Protein 4I1T (pdb70)

Organism: Pichinde mammarenavirus (NCBI:txid3052300)

Nearest PDB structures (foldseek):
  4i1t-assembly1_A-2  TM=1.006E+00  e=3.566E-34  Mammarenavirus caliense
  3jsb-assembly1_A-2  TM=9.513E-01  e=6.947E-19  Lymphocytic choriomeningitis virus (strain Armstrong)
  3jsb-assembly2_B  TM=9.658E-01  e=2.279E-18  Lymphocytic choriomeningitis virus (strain Armstrong)
  5lts-assembly1_A  TM=9.427E-01  e=1.667E-18  Mammarenavirus choriomeningitidis
  5ltn-assembly1_A  TM=9.412E-01  e=8.474E-18  Mammarenavirus choriomeningitidis

Sequence (169 aa):
MEEYVSEFKDMVRKWVPEWEELSEQKNNVLAQVKDRAITIEGLKLLSMLVEVDSCKKHSCRHNTRMTVNAILRELKVTCPTLPDVTPDGYCMVGDVLILLEVFVRTSQEAFEKKYNQDFLKLMQLSSDLKRQNITLVPVIDGRSSYYVEYIPDWVVERLRWLLLKLMDG

Solvent-accessible surface area: 9773 Å² total; per-residue (Å²): 211,64,95,78,14,52,65,4,35,66,21,0,115,138,114,2,31,146,75,152,64,0,40,89,4,6,90,56,0,36,69,47,114,153,78,204,25,1,12,97,25,2,84,93,3,11,44,20,5,4,30,1,2,0,4,99,111,65,90,12,170,39,8,69,174,61,33,0,19,21,0,2,164,112,46,183,28,118,32,85,115,13,71,100,12,71,2,20,0,10,27,60,99,60,88,41,0,36,0,0,9,16,12,28,99,117,64,139,125,43,42,97,132,53,77,69,78,3,72,107,62,0,74,95,0,30,51,49,0,122,144,59,120,12,74,13,60,35,36,21,24,27,35,78,32,64,77,8,138,42,2,61,62,207,18,5,62,90,4,64,112,0,4,105,83,19,107,119,125

Structure (mmCIF, N/CA/C/O backbone):
data_4I1T
#
_entry.id   4I1T
#
_cell.length_a   142.962
_cell.length_b   142.962
_cell.length_c   46.835
_cell.angle_alpha   90.000
_cell.angle_beta   90.000
_cell.angle_gamma   120.000
#
_symmetry.space_group_name_H-M   'P 64 2 2'
#
loop_
_atom_site.group_PDB
_atom_site.id
_atom_site.type_symbol
_atom_site.label_atom_id
_atom_site.label_alt_id
_atom_site.label_comp_id
_atom_site.label_asym_id
_atom_site.label_entity_id
_atom_site.label_seq_id
_atom_site.pdbx_PDB_ins_code
_atom_site.Cartn_x
_atom_site.Cartn_y
_atom_site.Cartn_z
_atom_site.occupancy
_atom_site.B_iso_or_equiv
_atom_site.auth_seq_id
_atom_site.auth_comp_id
_atom_site.auth_asym_id
_atom_site.auth_atom_id
_atom_site.pdbx_PDB_model_num
ATOM 1 N N . MET A 1 22 ? -18.457 44.439 14.738 1.00 103.21 1 MET A N 1
ATOM 2 C CA . MET A 1 22 ? -17.921 43.529 13.724 1.00 111.31 1 MET A CA 1
ATOM 3 C C . MET A 1 22 ? -16.487 43.849 13.296 1.00 117.27 1 MET A C 1
ATOM 4 O O . MET A 1 22 ? -16.214 44.937 12.799 1.00 123.42 1 MET A O 1
ATOM 9 N N . GLU A 1 23 ? -15.586 42.885 13.475 1.00 110.14 2 GLU A N 1
ATOM 10 C CA . GLU A 1 23 ? -14.227 42.966 12.935 1.00 105.58 2 GLU A CA 1
ATOM 11 C C . GLU A 1 23 ? -13.435 44.164 13.450 1.00 106.53 2 GLU A C 1
ATOM 12 O O . GLU A 1 23 ? -12.951 44.979 12.663 1.00 96.94 2 GLU A O 1
ATOM 18 N N . GLU A 1 24 ? -13.279 44.262 14.767 1.00 115.26 3 GLU A N 1
ATOM 19 C CA . GLU A 1 24 ? -12.522 45.380 15.321 1.00 116.51 3 GLU A CA 1
ATOM 20 C C . GLU A 1 24 ? -11.085 45.049 15.640 1.00 115.16 3 GLU A C 1
ATOM 21 O O . GLU A 1 24 ? -10.465 45.648 16.516 1.00 114.72 3 GLU A O 1
ATOM 27 N N . TYR A 1 25 ? -10.583 44.069 14.900 1.00 117.37 4 TYR A N 1
ATOM 28 C CA . TYR A 1 25 ? -9.165 43.865 14.712 1.00 121.35 4 TYR A CA 1
ATOM 29 C C . TYR A 1 25 ? -8.662 45.158 14.078 1.00 116.76 4 TYR A C 1
ATOM 30 O O . TYR A 1 25 ? -7.584 45.661 14.412 1.00 123.21 4 TYR A O 1
ATOM 39 N N . VAL A 1 26 ? -9.482 45.703 13.180 1.00 106.37 5 VAL A N 1
ATOM 40 C CA . VAL A 1 26 ? -9.162 46.919 12.437 1.00 103.28 5 VAL A CA 1
ATOM 41 C C . VAL A 1 26 ? -8.892 48.111 13.351 1.00 99.09 5 VAL A C 1
ATOM 42 O O . VAL A 1 26 ? -7.902 48.825 13.176 1.00 105.20 5 VAL A O 1
ATOM 46 N N . SER A 1 27 ? -9.777 48.332 14.316 1.00 93.57 6 SER A N 1
ATOM 47 C CA . SER A 1 27 ? -9.644 49.476 15.218 1.00 89.51 6 SER A CA 1
ATOM 48 C C . SER A 1 27 ? -8.613 49.263 16.297 1.00 84.61 6 SER A C 1
ATOM 49 O O . SER A 1 27 ? -7.988 50.220 16.758 1.00 80.28 6 SER A O 1
ATOM 52 N N . GLU A 1 28 ? -8.446 48.019 16.724 1.00 85.19 7 GLU A N 1
ATOM 53 C CA . GLU A 1 28 ? -7.434 47.777 17.721 1.00 97.53 7 GLU A CA 1
ATOM 54 C C . GLU A 1 28 ? -6.127 48.052 17.031 1.00 87.33 7 GLU A C 1
ATOM 55 O O . GLU A 1 28 ? -5.224 48.676 17.586 1.00 81.09 7 GLU A O 1
ATOM 61 N N . PHE A 1 29 ? -6.050 47.600 15.790 1.00 81.26 8 PHE A N 1
ATOM 62 C CA . PHE A 1 29 ? -4.872 47.839 14.992 1.00 69.94 8 PHE A CA 1
ATOM 63 C C . PHE A 1 29 ? -4.553 49.339 14.826 1.00 74.03 8 PHE A C 1
ATOM 64 O O . PHE A 1 29 ? -3.440 49.773 15.095 1.00 70.42 8 PHE A O 1
ATOM 72 N N . LYS A 1 30 ? -5.521 50.134 14.384 1.00 73.76 9 LYS A N 1
ATOM 73 C CA . LYS A 1 30 ? -5.318 51.579 14.336 1.00 66.92 9 LYS A CA 1
ATOM 74 C C . LYS A 1 30 ? -4.962 52.109 15.714 1.00 76.84 9 LYS A C 1
ATOM 75 O O . LYS A 1 30 ? -4.215 53.079 15.854 1.00 78.22 9 LYS A O 1
ATOM 81 N N . ASP A 1 31 ? -5.493 51.457 16.739 1.00 83.61 10 ASP A N 1
ATOM 82 C CA . ASP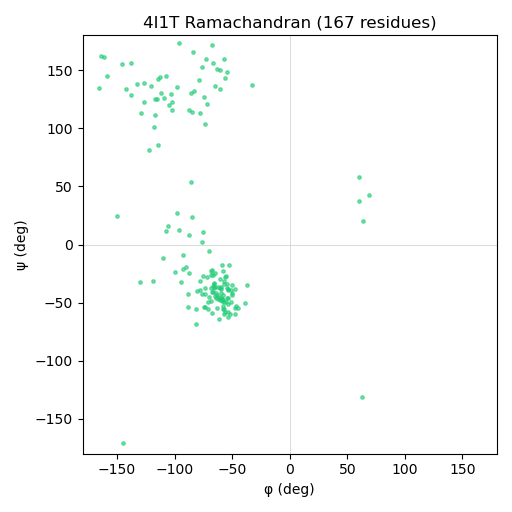 A 1 31 ? -5.237 51.873 18.109 1.00 81.20 10 ASP A CA 1
ATOM 83 C C . ASP A 1 31 ? -3.803 51.598 18.510 1.00 76.17 10 ASP A C 1
ATOM 84 O O . ASP A 1 31 ? -3.155 52.458 19.103 1.00 77.45 10 ASP A O 1
ATOM 89 N N . MET A 1 32 ? -3.315 50.400 18.181 1.00 72.32 11 MET A N 1
ATOM 90 C CA . MET A 1 32 ? -1.928 50.029 18.471 1.00 67.15 11 MET A CA 1
ATOM 91 C C . MET A 1 32 ? -0.965 50.946 17.749 1.00 68.52 11 MET A C 1
ATOM 92 O O . MET A 1 32 ? 0.014 51.402 18.318 1.00 68.04 11 MET A O 1
ATOM 97 N N . VAL A 1 33 ? -1.246 51.195 16.475 1.00 69.22 12 VAL A N 1
ATOM 98 C CA . VAL A 1 33 ? -0.410 52.038 15.642 1.00 67.09 12 VAL A CA 1
ATOM 99 C C . VAL A 1 33 ? -0.245 53.421 16.251 1.00 66.44 12 VAL A C 1
ATOM 100 O O . VAL A 1 33 ? 0.881 53.883 16.465 1.00 58.88 12 VAL A O 1
ATOM 104 N N . ARG A 1 34 ? -1.376 54.071 16.526 1.00 70.00 13 ARG A N 1
ATOM 105 C CA . ARG A 1 34 ? -1.409 55.408 17.125 1.00 72.65 13 ARG A CA 1
ATOM 106 C C . ARG A 1 34 ? -0.575 55.432 18.417 1.00 78.20 13 ARG A C 1
ATOM 107 O O . ARG A 1 34 ? 0.165 56.380 18.684 1.00 80.70 13 ARG A O 1
ATOM 115 N N . LYS A 1 35 ? -0.649 54.354 19.186 1.00 73.11 14 LYS A N 1
ATOM 116 C CA . LYS A 1 35 ? 0.070 54.299 20.449 1.00 72.28 14 LYS A CA 1
ATOM 117 C C . LYS A 1 35 ? 1.567 54.090 20.328 1.00 68.22 14 LYS A C 1
ATOM 118 O O . LYS A 1 35 ? 2.341 54.861 20.874 1.00 82.85 14 LYS A O 1
ATOM 124 N N . TRP A 1 36 ? 1.970 53.048 19.612 1.00 70.09 15 TRP A N 1
ATOM 125 C CA . TRP A 1 36 ? 3.354 52.568 19.638 1.00 74.79 15 TRP A CA 1
ATOM 126 C C . TRP A 1 36 ? 4.315 53.126 18.578 1.00 73.27 15 TRP A C 1
ATOM 127 O O . TRP A 1 36 ? 5.533 53.074 18.755 1.00 78.99 15 TRP A O 1
ATOM 138 N N . VAL A 1 37 ? 3.784 53.647 17.482 1.00 66.76 16 VAL A N 1
ATOM 139 C CA . VAL A 1 37 ? 4.639 54.178 16.435 1.00 61.16 16 VAL A CA 1
ATOM 140 C C . VAL A 1 37 ? 5.002 55.618 16.767 1.00 59.05 16 VAL A C 1
ATOM 141 O O . VAL A 1 37 ? 4.128 56.479 16.793 1.00 63.30 16 VAL A O 1
ATOM 145 N N . PRO A 1 38 ? 6.293 55.880 17.037 1.00 53.91 17 PRO A N 1
ATOM 146 C CA . PRO A 1 38 ? 6.720 57.213 17.465 1.00 49.10 17 PRO A CA 1
ATOM 147 C C . PRO A 1 38 ? 6.357 58.348 16.498 1.00 65.27 17 PRO A C 1
ATOM 148 O O . PRO A 1 38 ? 6.085 58.120 15.307 1.00 70.88 17 PRO A O 1
ATOM 152 N N . GLU A 1 39 ? 6.352 59.566 17.039 1.00 69.08 18 GLU A N 1
ATOM 153 C CA . GLU A 1 39 ? 5.939 60.749 16.310 1.00 76.28 18 GLU A CA 1
ATOM 154 C C . GLU A 1 39 ? 7.121 61.285 15.513 1.00 86.97 18 GLU A C 1
ATOM 155 O O . GLU A 1 39 ? 7.174 62.465 15.166 1.00 87.87 18 GLU A O 1
ATOM 161 N N . TRP A 1 40 ? 8.063 60.390 15.221 1.00 88.19 19 TRP A N 1
ATOM 162 C CA . TRP A 1 40 ? 9.232 60.696 14.406 1.00 74.26 19 TRP A CA 1
ATOM 163 C C . TRP A 1 40 ? 8.822 61.132 13.011 1.00 78.46 19 TRP A C 1
ATOM 164 O O . TRP A 1 40 ? 7.794 60.701 12.491 1.00 79.66 19 TRP A O 1
ATOM 175 N N . GLU A 1 41 ? 9.644 61.987 12.415 1.00 88.49 20 GLU A N 1
ATOM 176 C CA . GLU A 1 41 ? 9.373 62.579 11.107 1.00 96.07 20 GLU A CA 1
ATOM 177 C C . GLU A 1 41 ? 9.455 61.521 10.008 1.00 92.80 20 GLU A C 1
ATOM 178 O O . GLU A 1 41 ? 8.688 61.522 9.035 1.00 87.92 20 GLU A O 1
ATOM 184 N N . GLU A 1 42 ? 10.400 60.611 10.179 1.00 86.74 21 GLU A N 1
ATOM 185 C CA . GLU A 1 42 ? 10.667 59.608 9.171 1.00 89.09 21 GLU A CA 1
ATOM 186 C C . GLU A 1 42 ? 9.454 58.709 9.035 1.00 82.78 21 GLU A C 1
ATOM 187 O O . GLU A 1 42 ? 9.208 58.116 7.976 1.00 94.01 21 GLU A O 1
ATOM 193 N N . LEU A 1 43 ? 8.676 58.644 10.109 1.00 63.32 22 LEU A N 1
ATOM 194 C CA . LEU A 1 43 ? 7.553 57.725 10.171 1.00 49.72 22 LEU A CA 1
ATOM 195 C C . LEU A 1 43 ? 6.207 58.410 10.129 1.00 54.94 22 LEU A C 1
ATOM 196 O O . LEU A 1 43 ? 5.182 57.748 9.982 1.00 53.48 22 LEU A O 1
ATOM 201 N N . SER A 1 44 ? 6.196 59.730 10.273 1.00 65.34 23 SER A N 1
ATOM 202 C CA . SER A 1 44 ? 4.929 60.457 10.343 1.00 70.73 23 SER A CA 1
ATOM 203 C C . SER A 1 44 ? 4.120 60.193 9.094 1.00 71.13 23 SER A C 1
ATOM 204 O O . SER A 1 44 ? 2.917 59.959 9.147 1.00 64.23 23 SER A O 1
ATOM 207 N N . GLU A 1 45 ? 4.802 60.228 7.962 1.00 92.52 24 GLU A N 1
ATOM 208 C CA . GLU A 1 45 ? 4.145 60.074 6.682 1.00 94.07 24 GLU A CA 1
ATOM 209 C C . GLU A 1 45 ? 3.305 58.809 6.628 1.00 89.81 24 GLU A C 1
ATOM 210 O O . GLU A 1 45 ? 2.083 58.856 6.469 1.00 86.94 24 GLU A O 1
ATOM 216 N N . GLN A 1 46 ? 3.982 57.675 6.757 1.00 76.13 25 GLN A N 1
ATOM 217 C CA . GLN A 1 46 ? 3.336 56.382 6.644 1.00 65.49 25 GLN A CA 1
ATOM 218 C C . GLN A 1 46 ? 2.383 56.098 7.795 1.00 61.70 25 GLN A C 1
ATOM 219 O O . GLN A 1 46 ? 1.488 55.278 7.667 1.00 58.52 25 GLN A O 1
ATOM 225 N N . LYS A 1 47 ? 2.591 56.763 8.925 1.00 70.85 26 LYS A N 1
ATOM 226 C CA . LYS A 1 47 ? 1.692 56.627 10.068 1.00 68.03 26 LYS A CA 1
ATOM 227 C C . LYS A 1 47 ? 0.375 57.357 9.796 1.00 69.18 26 LYS A C 1
ATOM 228 O O . LYS A 1 47 ? -0.708 56.850 10.098 1.00 66.15 26 LYS A O 1
ATOM 234 N N . ASN A 1 48 ? 0.469 58.548 9.217 1.00 71.84 27 ASN A N 1
ATOM 235 C CA . ASN A 1 48 ? -0.727 59.270 8.820 1.00 76.83 27 ASN A CA 1
ATOM 236 C C . ASN A 1 48 ? -1.451 58.540 7.696 1.00 71.00 27 ASN A C 1
ATOM 237 O O . ASN A 1 48 ? -2.660 58.660 7.549 1.00 75.09 27 ASN A O 1
ATOM 242 N N . ASN A 1 49 ? -0.716 57.768 6.908 1.00 67.40 28 ASN A N 1
ATOM 243 C CA . ASN A 1 49 ? -1.361 56.938 5.902 1.00 69.12 28 ASN A CA 1
ATOM 244 C C . ASN A 1 49 ? -2.278 55.946 6.561 1.00 71.31 28 ASN A C 1
ATOM 245 O O . ASN A 1 49 ? -3.491 55.985 6.370 1.00 73.59 28 ASN A O 1
ATOM 250 N N . VAL A 1 50 ? -1.680 55.057 7.345 1.00 73.64 29 VAL A N 1
ATOM 251 C CA . VAL A 1 50 ? -2.419 54.037 8.079 1.00 73.59 29 VAL A CA 1
ATOM 252 C C . VAL A 1 50 ? -3.634 54.606 8.819 1.00 74.60 29 VAL A C 1
ATOM 253 O O . VAL A 1 50 ? -4.756 54.139 8.628 1.00 73.76 29 VAL A O 1
ATOM 257 N N . LEU A 1 51 ? -3.412 55.622 9.648 1.00 73.15 30 LEU A N 1
ATOM 258 C CA . LEU A 1 51 ? -4.486 56.157 10.489 1.00 74.74 30 LEU A CA 1
ATOM 259 C C . LEU A 1 51 ? -5.563 56.921 9.722 1.00 72.38 30 LEU A C 1
ATOM 260 O O . LEU A 1 51 ? -6.572 57.321 10.293 1.00 71.36 30 LEU A O 1
ATOM 265 N N . ALA A 1 52 ? -5.345 57.112 8.424 1.00 79.02 31 ALA A N 1
ATOM 266 C CA . ALA A 1 52 ? -6.311 57.799 7.571 1.00 77.19 31 ALA A CA 1
ATOM 267 C C . ALA A 1 52 ? -7.207 56.783 6.893 1.00 69.13 31 ALA A C 1
ATOM 268 O O . ALA A 1 52 ? -8.380 57.038 6.639 1.00 74.53 31 ALA A O 1
ATOM 270 N N . GLN A 1 53 ? -6.642 55.619 6.610 1.00 74.79 32 GLN A N 1
ATOM 271 C CA . GLN A 1 53 ? -7.392 54.556 5.967 1.00 78.98 32 GLN A CA 1
ATOM 272 C C . GLN A 1 53 ? -8.651 54.239 6.749 1.00 80.61 32 GLN A C 1
ATOM 273 O O . GLN A 1 53 ? -8.698 54.376 7.967 1.00 77.29 32 GLN A O 1
ATOM 279 N N . VAL A 1 54 ? -9.681 53.822 6.030 1.00 91.18 33 VAL A N 1
ATOM 280 C CA . VAL A 1 54 ? -10.919 53.421 6.667 1.00 89.70 33 VAL A CA 1
ATOM 281 C C . VAL A 1 54 ? -11.389 52.052 6.166 1.00 83.90 33 VAL A C 1
ATOM 282 O O . VAL A 1 54 ? -11.960 51.268 6.923 1.00 85.63 33 VAL A O 1
ATOM 286 N N . LYS A 1 55 ? -11.106 51.750 4.903 1.00 77.45 34 LYS A N 1
ATOM 287 C CA . LYS A 1 55 ? -11.519 50.469 4.334 1.00 79.36 34 LYS A CA 1
ATOM 288 C C . LYS A 1 55 ? -10.612 49.359 4.825 1.00 74.77 34 LYS A C 1
ATOM 289 O O . LYS A 1 55 ? -9.452 49.589 5.144 1.00 64.71 34 LYS A O 1
ATOM 295 N N . ASP A 1 56 ? -11.152 48.151 4.875 1.00 85.38 35 ASP A N 1
ATOM 296 C CA . ASP A 1 56 ? -10.475 47.033 5.502 1.00 78.80 35 ASP A CA 1
ATOM 297 C C . ASP A 1 56 ? -9.249 46.662 4.700 1.00 80.80 35 ASP A C 1
ATOM 298 O O . ASP A 1 56 ? -8.128 46.704 5.203 1.00 84.29 35 ASP A O 1
ATOM 303 N N . ARG A 1 57 ? -9.473 46.315 3.443 1.00 85.16 36 ARG A N 1
ATOM 304 C CA . ARG A 1 57 ? -8.398 46.049 2.496 1.00 81.27 36 ARG A CA 1
ATOM 305 C C . ARG A 1 57 ? -7.300 47.131 2.525 1.00 64.46 36 ARG A C 1
ATOM 306 O O . ARG A 1 57 ? -6.114 46.825 2.693 1.00 53.45 36 ARG A O 1
ATOM 314 N N . ALA A 1 58 ? -7.710 48.392 2.383 1.00 60.68 37 ALA A N 1
ATOM 315 C CA . ALA A 1 58 ? -6.806 49.548 2.405 1.00 64.44 37 ALA A CA 1
ATOM 316 C C . ALA A 1 58 ? -5.906 49.607 3.641 1.00 75.73 37 ALA A C 1
ATOM 317 O O . ALA A 1 58 ? -4.681 49.643 3.522 1.00 79.80 37 ALA A O 1
ATOM 319 N N . ILE A 1 59 ? -6.529 49.640 4.819 1.00 74.49 38 ILE A N 1
ATOM 320 C CA . ILE A 1 59 ? -5.822 49.655 6.089 1.00 69.72 38 ILE A CA 1
ATOM 321 C C . ILE A 1 59 ? -4.793 48.537 6.159 1.00 73.83 38 ILE A C 1
ATOM 322 O O . ILE A 1 59 ? -3.693 48.733 6.669 1.00 85.40 38 ILE A O 1
ATOM 327 N N . THR A 1 60 ? -5.151 47.367 5.638 1.00 72.56 39 THR A N 1
ATOM 328 C CA . THR A 1 60 ? -4.266 46.198 5.652 1.00 73.10 39 THR A CA 1
ATOM 329 C C . THR A 1 60 ? -3.017 46.397 4.801 1.00 76.64 39 THR A C 1
ATOM 330 O O . THR A 1 60 ? -1.944 45.883 5.128 1.00 68.18 39 THR A O 1
ATOM 334 N N . ILE A 1 61 ? -3.176 47.136 3.704 1.00 80.49 40 ILE A N 1
ATOM 335 C CA . ILE A 1 61 ? -2.079 47.434 2.786 1.00 69.61 40 ILE A CA 1
ATOM 336 C C . ILE A 1 61 ? -1.083 48.407 3.394 1.00 66.73 40 ILE A C 1
ATOM 337 O O . ILE A 1 61 ? 0.106 48.123 3.466 1.00 74.89 40 ILE A O 1
ATOM 342 N N . GLU A 1 62 ? -1.573 49.559 3.824 1.00 61.54 41 GLU A N 1
ATOM 343 C CA . GLU A 1 62 ? -0.741 50.510 4.535 1.00 66.61 41 GLU A CA 1
ATOM 344 C C . GLU A 1 62 ? -0.075 49.832 5.731 1.00 68.69 41 GLU A C 1
ATOM 345 O O . GLU A 1 62 ? 1.060 50.158 6.086 1.00 66.66 41 GLU A O 1
ATOM 351 N N . GLY A 1 63 ? -0.787 48.889 6.349 1.00 63.25 42 GLY A N 1
ATOM 352 C CA . GLY A 1 63 ? -0.262 48.130 7.471 1.00 52.30 42 GLY A CA 1
ATOM 353 C C . GLY A 1 63 ? 1.049 47.431 7.135 1.00 62.83 42 GLY A C 1
ATOM 354 O O . GLY A 1 63 ? 2.035 47.531 7.875 1.00 66.12 42 GLY A O 1
ATOM 355 N N . LEU A 1 64 ? 1.060 46.717 6.012 1.00 57.30 43 LEU A N 1
ATOM 356 C CA . LEU A 1 64 ? 2.256 46.029 5.538 1.00 63.63 43 LEU A CA 1
ATOM 357 C C . LEU A 1 64 ? 3.373 47.005 5.166 1.00 66.62 43 LEU A C 1
ATOM 358 O O . LEU A 1 64 ? 4.545 46.808 5.511 1.00 66.72 43 LEU A O 1
ATOM 363 N N . LYS A 1 65 ? 2.998 48.063 4.463 1.00 59.67 44 LYS A N 1
ATOM 364 C CA . LYS A 1 65 ? 3.934 49.121 4.132 1.00 58.39 44 LYS A CA 1
ATOM 365 C C . LYS A 1 65 ? 4.619 49.658 5.404 1.00 65.61 44 LYS A C 1
ATOM 366 O O . LYS A 1 65 ? 5.819 49.942 5.393 1.00 69.96 44 LYS A O 1
ATOM 372 N N . LEU A 1 66 ? 3.861 49.776 6.499 1.00 66.88 45 LEU A N 1
ATOM 373 C CA . LEU A 1 66 ? 4.392 50.300 7.770 1.00 67.99 45 LEU A CA 1
ATOM 374 C C . LEU A 1 66 ? 5.310 49.312 8.499 1.00 68.66 45 LEU A C 1
ATOM 375 O O . LEU A 1 66 ? 6.446 49.649 8.858 1.00 71.56 45 LEU A O 1
AT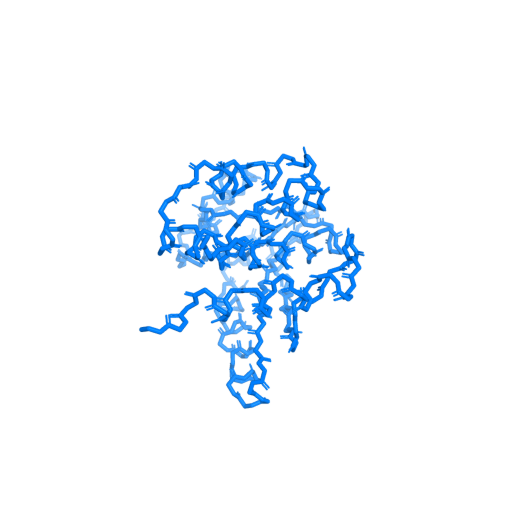OM 380 N N . LEU A 1 67 ? 4.806 48.102 8.728 1.00 52.32 46 LEU A N 1
ATOM 381 C CA . LEU A 1 67 ? 5.623 47.028 9.275 1.00 53.18 46 LEU A CA 1
ATOM 382 C C . LEU A 1 67 ? 7.042 47.045 8.673 1.00 74.02 46 LEU A C 1
ATOM 383 O O . LEU A 1 67 ? 8.037 47.031 9.403 1.00 84.44 46 LEU A O 1
ATOM 388 N N . SER A 1 68 ? 7.120 47.096 7.342 1.00 68.41 47 SER A N 1
ATOM 389 C CA . SER A 1 68 ? 8.379 47.215 6.610 1.00 63.04 47 SER A CA 1
ATOM 390 C C . SER A 1 68 ? 9.143 48.509 6.903 1.00 67.17 47 SER A C 1
ATOM 391 O O . SER A 1 68 ? 10.359 48.493 7.114 1.00 69.93 47 SER A O 1
ATOM 394 N N . MET A 1 69 ? 8.434 49.632 6.880 1.00 66.22 48 MET A N 1
ATOM 395 C CA . MET A 1 69 ? 9.026 50.922 7.207 1.00 63.23 48 MET A CA 1
ATOM 396 C C . MET A 1 69 ? 9.593 50.934 8.618 1.00 64.06 48 MET A C 1
ATOM 397 O O . MET A 1 69 ? 10.676 51.468 8.869 1.00 64.35 48 MET A O 1
ATOM 402 N N . LEU A 1 70 ? 8.860 50.338 9.547 1.00 60.11 49 LEU A N 1
ATOM 403 C CA . LEU A 1 70 ? 9.343 50.287 10.912 1.00 63.20 49 LEU A CA 1
ATOM 404 C C . LEU A 1 70 ? 10.680 49.574 10.974 1.00 66.50 49 LEU A C 1
ATOM 405 O O . LEU A 1 70 ? 11.608 50.056 11.614 1.00 76.31 49 LEU A O 1
ATOM 410 N N . VAL A 1 71 ? 10.785 48.429 10.309 1.00 63.31 50 VAL A N 1
ATOM 411 C CA . VAL A 1 71 ? 12.032 47.676 10.346 1.00 65.08 50 VAL A CA 1
ATOM 412 C C . VAL A 1 71 ? 13.149 48.409 9.598 1.00 59.60 50 VAL A C 1
ATOM 413 O O . VAL A 1 71 ? 14.339 48.242 9.907 1.00 49.56 50 VAL A O 1
ATOM 417 N N . GLU A 1 72 ? 12.765 49.238 8.637 1.00 70.61 51 GLU A N 1
ATOM 418 C CA . GLU A 1 72 ? 13.757 49.966 7.862 1.00 74.72 51 GLU A CA 1
ATOM 419 C C . GLU A 1 72 ? 14.304 51.107 8.679 1.00 66.60 51 GLU A C 1
ATOM 420 O O . GLU A 1 72 ? 15.501 51.364 8.683 1.00 56.56 51 GLU A O 1
ATOM 426 N N . VAL A 1 73 ? 13.410 51.798 9.369 1.00 73.19 52 VAL A N 1
ATOM 427 C CA . VAL A 1 73 ? 13.806 52.933 10.184 1.00 70.90 52 VAL A CA 1
ATOM 428 C C . VAL A 1 73 ? 14.559 52.488 11.431 1.00 67.98 52 VAL A C 1
ATOM 429 O O . VAL A 1 73 ? 15.398 53.217 11.950 1.00 73.77 52 VAL A O 1
ATOM 433 N N . ASP A 1 74 ? 14.268 51.279 11.890 1.00 60.02 53 ASP A N 1
ATOM 434 C CA . ASP A 1 74 ? 15.062 50.643 12.921 1.00 58.22 53 ASP A CA 1
ATOM 435 C C . ASP A 1 74 ? 16.520 50.548 12.469 1.00 58.93 53 ASP A C 1
ATOM 436 O O . ASP A 1 74 ? 17.416 51.100 13.097 1.00 60.45 53 ASP A O 1
ATOM 441 N N . SER A 1 75 ? 16.745 49.854 11.360 1.00 69.27 54 SER A N 1
ATOM 442 C CA . SER A 1 75 ? 18.077 49.695 10.786 1.00 60.27 54 SER A CA 1
ATOM 443 C C . SER A 1 75 ? 18.791 51.030 10.636 1.00 57.57 54 SER A C 1
ATOM 444 O O . SER A 1 75 ? 19.977 51.155 10.924 1.00 57.67 54 SER A O 1
ATOM 447 N N . CYS A 1 76 ? 18.064 52.028 10.161 1.00 58.41 55 CYS A N 1
ATOM 448 C CA . CYS A 1 76 ? 18.658 53.328 9.915 1.00 59.25 55 CYS A CA 1
ATOM 449 C C . CYS A 1 76 ? 19.257 53.847 11.201 1.00 56.31 55 CYS A C 1
ATOM 450 O O . CYS A 1 76 ? 20.438 54.147 11.261 1.00 56.49 55 CYS A O 1
ATOM 453 N N . LYS A 1 77 ? 18.433 53.920 12.237 1.00 57.45 56 LYS A N 1
ATOM 454 C CA . LYS A 1 77 ? 18.876 54.333 13.562 1.00 49.74 56 LYS A CA 1
ATOM 455 C C . LYS A 1 77 ? 20.075 53.519 14.065 1.00 53.63 56 LYS A C 1
ATOM 456 O O . LYS A 1 77 ? 21.085 54.084 14.487 1.00 54.83 56 LYS A O 1
ATOM 462 N N . LYS A 1 78 ? 19.958 52.196 14.019 1.00 45.67 57 LYS A N 1
ATOM 463 C CA . LYS A 1 78 ? 21.033 51.317 14.463 1.00 44.66 57 LYS A CA 1
ATOM 464 C C . LYS A 1 78 ? 22.345 51.618 13.777 1.00 53.16 57 LYS A C 1
ATOM 465 O O . LYS A 1 78 ? 23.427 51.544 14.378 1.00 58.79 57 LYS A O 1
ATOM 471 N N . HIS A 1 79 ? 22.251 51.961 12.501 1.00 66.32 58 HIS A N 1
ATOM 472 C CA . HIS A 1 79 ? 23.445 52.211 11.715 1.00 61.13 58 HIS A CA 1
ATOM 473 C C . HIS A 1 79 ? 23.595 53.684 11.438 1.00 50.47 58 HIS A C 1
ATOM 474 O O . HIS A 1 79 ? 24.402 54.085 10.636 1.00 52.59 58 HIS A O 1
ATOM 481 N N . SER A 1 80 ? 22.810 54.495 12.114 1.00 60.62 59 SER A N 1
ATOM 482 C CA . SER A 1 80 ? 23.052 55.918 12.093 1.00 65.44 59 SER A CA 1
ATOM 483 C C . SER A 1 80 ? 22.959 56.439 10.670 1.00 56.14 59 SER A C 1
ATOM 484 O O . SER A 1 80 ? 23.700 57.338 10.286 1.00 52.28 59 SER A O 1
ATOM 487 N N . CYS A 1 81 ? 22.019 55.876 9.909 1.00 57.99 60 CYS A N 1
ATOM 488 C CA . CYS A 1 81 ? 21.811 56.221 8.499 1.00 54.99 60 CYS A CA 1
ATOM 489 C C . CYS A 1 81 ? 20.552 57.032 8.302 1.00 57.18 60 CYS A C 1
ATOM 490 O O . CYS A 1 81 ? 19.563 56.798 8.990 1.00 54.23 60 CYS A O 1
ATOM 493 N N . ARG A 1 82 ? 20.589 57.971 7.353 1.00 58.09 61 ARG A N 1
ATOM 494 C CA . ARG A 1 82 ? 19.376 58.649 6.891 1.00 61.35 61 ARG A CA 1
ATOM 495 C C . ARG A 1 82 ? 18.451 57.656 6.210 1.00 58.55 61 ARG A C 1
ATOM 496 O O . ARG A 1 82 ? 18.895 56.822 5.427 1.00 64.08 61 ARG A O 1
ATOM 504 N N . HIS A 1 83 ? 17.165 57.743 6.508 1.00 47.80 62 HIS A N 1
ATOM 505 C CA . HIS A 1 83 ? 16.202 56.905 5.832 1.00 57.63 62 HIS A CA 1
ATOM 506 C C . HIS A 1 83 ? 15.875 57.438 4.434 1.00 69.12 62 HIS A C 1
ATOM 507 O O . HIS A 1 83 ? 15.788 58.649 4.198 1.00 71.21 62 HIS A O 1
ATOM 514 N N . ASN A 1 84 ? 15.708 56.508 3.506 1.00 65.79 63 ASN A N 1
ATOM 515 C CA . ASN A 1 84 ? 15.358 56.835 2.140 1.00 62.00 63 ASN A CA 1
ATOM 516 C C . ASN A 1 84 ? 14.045 56.166 1.761 1.00 65.06 63 ASN A C 1
ATOM 517 O O . ASN A 1 84 ? 13.817 55.004 2.070 1.00 70.11 63 ASN A O 1
ATOM 522 N N . THR A 1 85 ? 13.172 56.897 1.091 1.00 66.92 64 THR A N 1
ATOM 523 C CA . THR A 1 85 ? 11.898 56.324 0.709 1.00 73.66 64 THR A CA 1
ATOM 524 C C . THR A 1 85 ? 11.712 56.287 -0.801 1.00 77.19 64 THR A C 1
ATOM 525 O O . THR A 1 85 ? 11.057 55.397 -1.336 1.00 81.40 64 THR A O 1
ATOM 529 N N . ARG A 1 86 ? 12.290 57.257 -1.492 1.00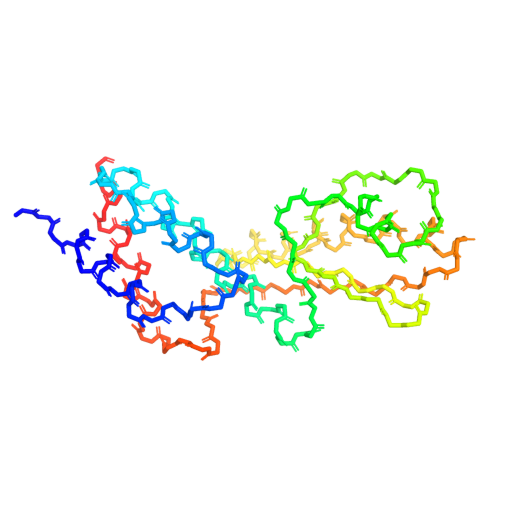 75.38 65 ARG A N 1
ATOM 530 C CA . ARG A 1 86 ? 11.982 57.407 -2.900 1.00 72.75 65 ARG A CA 1
ATOM 531 C C . ARG A 1 86 ? 13.113 57.974 -3.726 1.00 79.23 65 ARG A C 1
ATOM 532 O O . ARG A 1 86 ? 12.873 58.555 -4.774 1.00 88.42 65 ARG A O 1
ATOM 540 N N . MET A 1 87 ? 14.347 57.803 -3.271 1.00 76.47 66 MET A N 1
ATOM 541 C CA . MET A 1 87 ? 15.478 58.304 -4.037 1.00 71.43 66 MET A CA 1
ATOM 542 C C . MET A 1 87 ? 16.364 57.209 -4.600 1.00 70.81 66 MET A C 1
ATOM 543 O O . MET A 1 87 ? 16.553 56.156 -3.998 1.00 64.80 66 MET A O 1
ATOM 548 N N . THR A 1 88 ? 16.878 57.466 -5.792 1.00 80.07 67 THR A N 1
ATOM 549 C CA . THR A 1 88 ? 17.886 56.618 -6.387 1.00 70.15 67 THR A CA 1
ATOM 550 C C . THR A 1 88 ? 19.193 57.095 -5.815 1.00 70.08 67 THR A C 1
ATOM 551 O O . THR A 1 88 ? 19.267 58.172 -5.227 1.00 76.76 67 THR A O 1
ATOM 555 N N . VAL A 1 89 ? 20.229 56.295 -5.985 1.00 64.33 68 VAL A N 1
ATOM 556 C CA . VAL A 1 89 ? 21.540 56.683 -5.513 1.00 60.42 68 VAL A CA 1
ATOM 557 C C . VAL A 1 89 ? 22.027 57.947 -6.228 1.00 63.02 68 VAL A C 1
ATOM 558 O O . VAL A 1 89 ? 22.690 58.797 -5.633 1.00 63.33 68 VAL A O 1
ATOM 562 N N . ASN A 1 90 ? 21.696 58.059 -7.510 1.00 57.00 69 ASN A N 1
ATOM 563 C CA . ASN A 1 90 ? 22.041 59.233 -8.282 1.00 53.76 69 ASN A CA 1
ATOM 564 C C . ASN A 1 90 ? 21.428 60.466 -7.694 1.00 60.73 69 ASN A C 1
ATOM 565 O O . ASN A 1 90 ? 22.093 61.486 -7.573 1.00 66.05 69 ASN A O 1
ATOM 570 N N . ALA A 1 91 ? 20.146 60.360 -7.346 1.00 59.60 70 ALA A N 1
ATOM 571 C CA . ALA A 1 91 ? 19.404 61.452 -6.724 1.00 62.24 70 ALA A CA 1
ATOM 572 C C . ALA A 1 91 ? 20.012 61.775 -5.377 1.00 75.06 70 ALA A C 1
ATOM 573 O O . ALA A 1 91 ? 20.199 62.939 -5.037 1.00 82.81 70 ALA A O 1
ATOM 575 N N . ILE A 1 92 ? 20.332 60.727 -4.622 1.00 72.72 71 ILE A N 1
ATOM 576 C CA . ILE A 1 92 ? 20.951 60.880 -3.317 1.00 67.45 71 ILE A CA 1
ATOM 577 C C . ILE A 1 92 ? 22.260 61.662 -3.402 1.00 62.29 71 ILE A C 1
ATOM 578 O O . ILE A 1 92 ? 22.472 62.603 -2.624 1.00 55.44 71 ILE A O 1
ATOM 583 N N . LEU A 1 93 ? 23.139 61.268 -4.329 1.00 56.75 72 LEU A N 1
ATOM 584 C CA . LEU A 1 93 ? 24.457 61.895 -4.438 1.00 39.09 72 LEU A CA 1
ATOM 585 C C . LEU A 1 93 ? 24.396 63.338 -4.896 1.00 56.85 72 LEU A C 1
ATOM 586 O O . LEU A 1 93 ? 25.338 64.089 -4.684 1.00 59.18 72 LEU A O 1
ATOM 591 N N . ARG A 1 94 ? 23.308 63.715 -5.557 1.00 44.85 73 ARG A N 1
ATOM 592 C CA . ARG A 1 94 ? 23.121 65.094 -5.969 1.00 56.82 73 ARG A CA 1
ATOM 593 C C . ARG A 1 94 ? 22.784 65.868 -4.712 1.00 64.94 73 ARG A C 1
ATOM 594 O O . ARG A 1 94 ? 23.209 67.009 -4.535 1.00 70.95 73 ARG A O 1
ATOM 602 N N . GLU A 1 95 ? 22.016 65.223 -3.840 1.00 65.81 74 GLU A N 1
ATOM 603 C CA . GLU A 1 95 ? 21.718 65.759 -2.528 1.00 74.17 74 GLU A CA 1
ATOM 604 C C . GLU A 1 95 ? 23.021 65.991 -1.790 1.00 77.92 74 GLU A C 1
ATOM 605 O O . GLU A 1 95 ? 23.237 67.063 -1.232 1.00 85.73 74 GLU A O 1
ATOM 611 N N . LEU A 1 96 ? 23.891 64.984 -1.817 1.00 70.88 75 LEU A N 1
ATOM 612 C CA . LEU A 1 96 ? 25.158 65.006 -1.089 1.00 64.25 75 LEU A CA 1
ATOM 613 C C . LEU A 1 96 ? 26.222 65.884 -1.745 1.00 69.82 75 LEU A C 1
ATOM 614 O O . LEU A 1 96 ? 27.372 65.924 -1.283 1.00 70.52 75 LEU A O 1
ATOM 619 N N . LYS A 1 97 ? 25.857 66.545 -2.842 1.00 73.89 76 LYS A N 1
ATOM 620 C CA . LYS A 1 97 ? 26.797 67.373 -3.602 1.00 65.09 76 LYS A CA 1
ATOM 621 C C . LYS A 1 97 ? 27.960 66.572 -4.223 1.00 56.98 76 LYS A C 1
ATOM 622 O O . LYS A 1 97 ? 29.016 67.134 -4.564 1.00 62.34 76 LYS A O 1
ATOM 628 N N . VAL A 1 98 ? 27.753 65.262 -4.369 1.00 43.90 77 VAL A N 1
ATOM 629 C CA . VAL A 1 98 ? 28.759 64.371 -4.971 1.00 53.85 77 VAL A CA 1
ATOM 630 C C . VAL A 1 98 ? 28.690 64.401 -6.508 1.00 75.07 77 VAL A C 1
ATOM 631 O O . VAL A 1 98 ? 27.617 64.280 -7.098 1.00 89.24 77 VAL A O 1
ATOM 635 N N . THR A 1 99 ? 29.828 64.558 -7.166 1.00 71.81 78 THR A N 1
ATOM 636 C CA . THR A 1 99 ? 29.844 64.472 -8.608 1.00 74.22 78 THR A CA 1
ATOM 637 C C . THR A 1 99 ? 29.991 63.006 -8.964 1.00 67.56 78 THR A C 1
ATOM 638 O O . THR A 1 99 ? 30.845 62.319 -8.428 1.00 65.67 78 THR A O 1
ATOM 642 N N . CYS A 1 100 ? 29.133 62.520 -9.849 1.00 69.60 79 CYS A N 1
ATOM 643 C CA . CYS A 1 100 ? 29.218 61.143 -10.306 1.00 62.91 79 CYS A CA 1
ATOM 644 C C . CYS A 1 100 ? 28.500 60.973 -11.640 1.00 69.63 79 CYS A C 1
ATOM 645 O O . CYS A 1 100 ? 27.505 61.649 -11.916 1.00 78.72 79 CYS A O 1
ATOM 648 N N . PRO A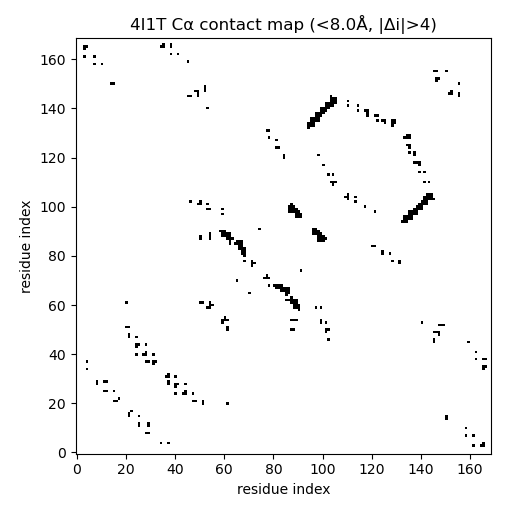 1 101 ? 29.037 60.099 -12.497 1.00 63.80 80 PRO A N 1
ATOM 649 C CA . PRO A 1 101 ? 28.310 59.723 -13.708 1.00 69.31 80 PRO A CA 1
ATOM 650 C C . PRO A 1 101 ? 27.073 58.929 -13.325 1.00 68.54 80 PRO A C 1
ATOM 651 O O . PRO A 1 101 ? 26.910 58.563 -12.174 1.00 67.19 80 PRO A O 1
ATOM 655 N N . THR A 1 102 ? 26.212 58.655 -14.289 1.00 66.74 81 THR A N 1
ATOM 656 C CA . THR A 1 102 ? 24.998 57.942 -13.988 1.00 59.34 81 THR A CA 1
ATOM 657 C C . THR A 1 102 ? 25.204 56.470 -13.678 1.00 66.22 81 THR A C 1
ATOM 661 N N . LEU A 1 103 ? 24.782 56.126 -12.466 1.00 74.87 82 LEU A N 1
ATOM 662 C CA . LEU A 1 103 ? 24.747 54.753 -12.017 1.00 46.88 82 LEU A CA 1
ATOM 663 C C . LEU A 1 103 ? 23.354 54.182 -12.208 1.00 53.97 82 LEU A C 1
ATOM 664 O O . LEU A 1 103 ? 22.423 54.904 -12.567 1.00 54.61 82 LEU A O 1
ATOM 669 N N . PRO A 1 104 ? 23.202 52.871 -11.965 1.00 55.36 83 PRO A N 1
ATOM 670 C CA . PRO A 1 104 ? 21.867 52.265 -12.033 1.00 56.32 83 PRO A CA 1
ATOM 671 C C . PRO A 1 104 ? 20.994 52.809 -10.916 1.00 66.89 83 PRO A C 1
ATOM 672 O O . PRO A 1 104 ? 21.495 53.266 -9.886 1.00 69.37 83 PRO A O 1
ATOM 676 N N . ASP A 1 105 ? 19.688 52.756 -11.104 1.00 70.10 84 ASP A N 1
ATOM 677 C CA . ASP A 1 105 ? 18.805 53.428 -10.182 1.00 61.76 84 ASP A CA 1
ATOM 678 C C . ASP A 1 105 ? 18.465 52.553 -8.970 1.00 76.04 84 ASP A C 1
ATOM 679 O O . ASP A 1 105 ? 17.292 52.339 -8.653 1.00 91.83 84 ASP A O 1
ATOM 684 N N . VAL A 1 106 ? 19.502 52.051 -8.293 1.00 69.34 85 VAL A N 1
ATOM 685 C CA . VAL A 1 106 ? 19.331 51.356 -7.013 1.00 64.17 85 VAL A CA 1
ATOM 686 C C . VAL A 1 106 ? 18.608 52.283 -6.051 1.00 68.80 85 VAL A C 1
ATOM 687 O O . VAL A 1 106 ? 18.822 53.503 -6.075 1.00 55.74 85 VAL A O 1
ATOM 691 N N . THR A 1 107 ? 17.737 51.686 -5.234 1.00 79.98 86 THR A N 1
ATOM 692 C CA . THR A 1 107 ? 16.871 52.399 -4.298 1.00 72.62 86 THR A CA 1
ATOM 693 C C . THR A 1 107 ? 17.134 51.889 -2.896 1.00 74.16 86 THR A C 1
ATOM 694 O O . THR A 1 107 ? 16.394 51.040 -2.380 1.00 80.46 86 THR A O 1
ATOM 698 N N . PRO A 1 108 ? 18.196 52.408 -2.270 1.00 70.12 87 PRO A N 1
ATOM 699 C CA . PRO A 1 108 ? 18.642 51.909 -0.968 1.00 62.69 87 PRO A CA 1
ATOM 700 C C . PRO A 1 108 ? 17.677 52.341 0.132 1.00 55.51 87 PRO A C 1
ATOM 701 O O . PRO A 1 108 ? 16.906 53.292 -0.042 1.00 50.33 87 PRO A O 1
ATOM 705 N N . ASP A 1 109 ? 17.719 51.626 1.249 1.00 55.55 88 ASP A N 1
ATOM 706 C CA . ASP A 1 109 ? 16.772 51.843 2.326 1.00 62.19 88 ASP A CA 1
ATOM 707 C C . ASP A 1 109 ? 17.253 52.936 3.286 1.00 61.17 88 ASP A C 1
ATOM 708 O O . ASP A 1 109 ? 16.461 53.576 3.973 1.00 64.24 88 ASP A O 1
ATOM 713 N N . GLY A 1 110 ? 18.560 53.147 3.320 1.00 59.06 89 GLY A N 1
ATOM 714 C CA . GLY A 1 110 ? 19.147 54.167 4.164 1.00 55.63 89 GLY A CA 1
ATOM 715 C C . GLY A 1 110 ? 20.558 54.419 3.686 1.00 53.00 89 GLY A C 1
ATOM 716 O O . GLY A 1 110 ? 21.124 53.603 2.968 1.00 41.74 89 GLY A O 1
ATOM 717 N N . TYR A 1 111 ? 21.133 55.544 4.083 1.00 60.14 90 TYR A N 1
ATOM 718 C CA . TYR A 1 111 ? 22.448 55.914 3.587 1.00 57.32 90 TYR A CA 1
ATOM 719 C C . TYR A 1 111 ? 23.077 56.951 4.490 1.00 50.74 90 TYR A C 1
ATOM 720 O O . TYR A 1 111 ? 22.387 57.609 5.259 1.00 51.57 90 TYR A O 1
ATOM 729 N N . CYS A 1 112 ? 24.392 57.095 4.380 1.00 47.89 91 CYS A N 1
ATOM 730 C CA . CYS A 1 112 ? 25.130 58.026 5.217 1.00 45.30 91 CYS A CA 1
ATOM 731 C C . CYS A 1 112 ? 26.502 58.236 4.638 1.00 44.93 91 CYS A C 1
ATOM 732 O O . CYS A 1 112 ? 27.180 57.294 4.261 1.00 45.76 91 CYS A O 1
ATOM 735 N N . MET A 1 113 ? 26.914 59.487 4.582 1.00 45.36 92 MET A N 1
ATOM 736 C CA . MET A 1 113 ? 28.171 59.830 3.956 1.00 45.80 92 MET A CA 1
ATOM 737 C C . MET A 1 113 ? 29.090 60.436 4.988 1.00 53.60 92 MET A C 1
ATOM 738 O O . MET A 1 113 ? 28.831 61.530 5.499 1.00 55.84 92 MET A O 1
ATOM 743 N N . VAL A 1 114 ? 30.150 59.696 5.309 1.00 59.26 93 VAL A N 1
ATOM 744 C CA . VAL A 1 114 ? 31.134 60.113 6.309 1.00 62.85 93 VAL A CA 1
ATOM 745 C C . VAL A 1 114 ? 32.489 60.257 5.632 1.00 59.15 93 VAL A C 1
ATOM 746 O O . VAL A 1 114 ? 33.181 59.267 5.395 1.00 54.26 93 VAL A O 1
ATOM 750 N N . GLY A 1 115 ? 32.866 61.496 5.342 1.00 58.44 94 GLY A N 1
ATOM 751 C CA . GLY A 1 115 ? 34.039 61.748 4.538 1.00 66.16 94 GLY A CA 1
ATOM 752 C C . GLY A 1 115 ? 33.807 61.150 3.162 1.00 68.51 94 GLY A C 1
ATOM 753 O O . GLY A 1 115 ? 32.758 61.361 2.555 1.00 68.53 94 GLY A O 1
ATOM 754 N N . ASP A 1 116 ? 34.780 60.386 2.681 1.00 62.68 95 ASP A N 1
ATOM 755 C CA . ASP A 1 116 ? 34.704 59.779 1.364 1.00 66.30 95 ASP A CA 1
ATOM 756 C C . ASP A 1 116 ? 34.003 58.433 1.394 1.00 61.68 95 ASP A C 1
ATOM 75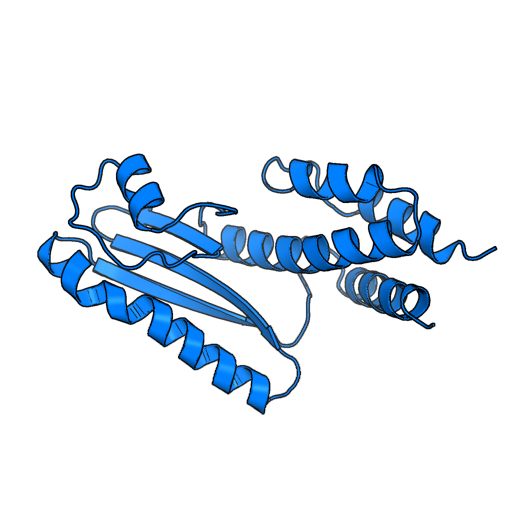7 O O . ASP A 1 116 ? 33.979 57.717 0.392 1.00 56.17 95 ASP A O 1
ATOM 762 N N . VAL A 1 117 ? 33.433 58.091 2.543 1.00 53.25 96 VAL A N 1
ATOM 763 C CA . VAL A 1 117 ? 32.772 56.799 2.698 1.00 52.11 96 VAL A CA 1
ATOM 764 C C . VAL A 1 117 ? 31.249 56.895 2.618 1.00 45.38 96 VAL A C 1
ATOM 765 O O . VAL A 1 117 ? 30.607 57.615 3.365 1.00 56.74 96 VAL A O 1
ATOM 769 N N . LEU A 1 118 ? 30.684 56.147 1.688 1.00 50.31 97 LEU A N 1
ATOM 770 C CA . LEU A 1 118 ? 29.250 56.081 1.569 1.00 56.78 97 LEU A CA 1
ATOM 771 C C . LEU A 1 118 ? 28.746 54.733 2.015 1.00 58.29 97 LEU A C 1
ATOM 772 O O . LEU A 1 118 ? 29.171 53.689 1.543 1.00 54.98 97 LEU A O 1
ATOM 777 N N . ILE A 1 119 ? 27.814 54.775 2.938 1.00 53.95 98 ILE A N 1
ATOM 778 C CA . ILE A 1 119 ? 27.174 53.585 3.391 1.00 50.37 98 ILE A CA 1
ATOM 779 C C . ILE A 1 119 ? 25.786 53.526 2.798 1.00 48.25 98 ILE A C 1
ATOM 780 O O . ILE A 1 119 ? 24.969 54.404 3.037 1.00 54.71 98 ILE A O 1
ATOM 785 N N . LEU A 1 120 ? 25.528 52.477 2.035 1.00 33.73 99 LEU A N 1
ATOM 786 C CA . LEU A 1 120 ? 24.191 52.183 1.586 1.00 44.34 99 LEU A CA 1
ATOM 787 C C . LEU A 1 120 ? 23.635 51.031 2.416 1.00 54.13 99 LEU A C 1
ATOM 788 O O . LEU A 1 120 ? 24.281 50.004 2.572 1.00 57.82 99 LEU A O 1
ATOM 793 N N . LEU A 1 121 ? 22.435 51.209 2.957 1.00 53.13 100 LEU A N 1
ATOM 794 C CA . LEU A 1 121 ? 21.849 50.207 3.820 1.00 59.29 100 LEU A CA 1
ATOM 795 C C . LEU A 1 121 ? 20.608 49.665 3.161 1.00 64.32 100 LEU A C 1
ATOM 796 O O . LEU A 1 121 ? 19.709 50.413 2.788 1.00 65.04 100 LEU A O 1
ATOM 801 N N . GLU A 1 122 ? 20.575 48.350 3.012 1.00 61.24 101 GLU A N 1
ATOM 802 C CA . GLU A 1 122 ? 19.402 47.679 2.496 1.00 62.59 101 GLU A CA 1
ATOM 803 C C . GLU A 1 122 ? 18.844 46.816 3.631 1.00 59.26 101 GLU A C 1
ATOM 804 O O . GLU A 1 122 ? 19.608 46.282 4.425 1.00 55.06 101 GLU A O 1
ATOM 810 N N . VAL A 1 123 ? 17.517 46.727 3.730 1.00 61.06 102 VAL A N 1
ATOM 811 C CA . VAL A 1 123 ? 16.859 45.922 4.758 1.00 68.86 102 VAL A CA 1
ATOM 812 C C . VAL A 1 123 ? 15.756 45.050 4.173 1.00 74.30 102 VAL A C 1
ATOM 813 O O . VAL A 1 123 ? 14.980 45.491 3.331 1.00 80.69 102 VAL A O 1
ATOM 817 N N . PHE A 1 124 ? 15.689 43.813 4.644 1.00 74.07 103 PHE A N 1
ATOM 818 C CA . PHE A 1 124 ? 14.605 42.916 4.301 1.00 77.22 103 PHE A CA 1
ATOM 819 C C . PHE A 1 124 ? 14.290 42.026 5.487 1.00 77.58 103 PHE A C 1
ATOM 820 O O . PHE A 1 124 ? 15.125 41.800 6.360 1.00 72.99 103 PHE A O 1
ATOM 828 N N . VAL A 1 125 ? 13.066 41.530 5.526 1.00 88.46 104 VAL A N 1
ATOM 829 C CA . VAL A 1 125 ? 12.733 40.476 6.465 1.00 93.83 104 VAL A CA 1
ATOM 830 C C . VAL A 1 125 ? 12.330 39.248 5.640 1.00 94.20 104 VAL A C 1
ATOM 831 O O . VAL A 1 125 ? 11.473 39.334 4.760 1.00 87.37 104 VAL A O 1
ATOM 835 N N . ARG A 1 126 ? 12.990 38.120 5.888 1.00 100.59 105 ARG A N 1
ATOM 836 C CA . ARG A 1 126 ? 12.679 36.870 5.186 1.00 109.15 105 ARG A CA 1
ATOM 837 C C . ARG A 1 126 ? 12.696 35.703 6.192 1.00 103.08 105 ARG A C 1
ATOM 838 O O . ARG A 1 126 ? 13.661 35.549 6.945 1.00 88.28 105 ARG A O 1
ATOM 846 N N . THR A 1 127 ? 11.626 34.904 6.215 1.00 111.59 106 THR A N 1
ATOM 847 C CA . THR A 1 127 ? 11.502 33.798 7.172 1.00 116.65 106 THR A CA 1
ATOM 848 C C . THR A 1 127 ? 11.855 32.440 6.571 1.00 127.66 106 THR A C 1
ATOM 849 O O . THR A 1 127 ? 12.204 31.502 7.291 1.00 128.09 106 THR A O 1
ATOM 853 N N . SER A 1 128 ? 11.747 32.338 5.251 1.00 131.70 107 SER A N 1
ATOM 854 C CA . SER A 1 128 ? 12.226 31.160 4.544 1.00 140.55 107 SER A CA 1
ATOM 855 C C . SER A 1 128 ? 13.756 31.204 4.515 1.00 140.15 107 SER A C 1
ATOM 856 O O . SER A 1 128 ? 14.333 31.967 3.743 1.00 141.92 107 SER A O 1
ATOM 859 N N . GLN A 1 129 ? 14.401 30.400 5.362 1.00 137.76 108 GLN A N 1
ATOM 860 C CA . GLN A 1 129 ? 15.866 30.346 5.453 1.00 135.52 108 GLN A CA 1
ATOM 861 C C . GLN A 1 129 ? 16.527 30.498 4.089 1.00 133.91 108 GLN A C 1
ATOM 862 O O . GLN A 1 129 ? 17.605 31.080 3.962 1.00 131.33 108 GLN A O 1
ATOM 868 N N . GLU A 1 130 ? 15.874 29.956 3.070 1.00 132.42 109 GLU A N 1
ATOM 869 C CA . GLU A 1 130 ? 16.417 29.964 1.727 1.00 128.65 109 GLU A CA 1
ATOM 870 C C . GLU A 1 130 ? 16.024 31.224 0.961 1.00 126.55 109 GLU A C 1
ATOM 871 O O . GLU A 1 130 ? 16.894 31.935 0.463 1.00 127.74 109 GLU A O 1
ATOM 877 N N . ALA A 1 131 ? 14.725 31.515 0.888 1.00 125.90 110 ALA A N 1
ATOM 878 C CA . ALA A 1 131 ? 14.256 32.759 0.268 1.00 123.34 110 ALA A CA 1
ATOM 879 C C . ALA A 1 131 ? 14.981 33.950 0.891 1.00 121.40 110 ALA A C 1
ATOM 880 O O . ALA A 1 131 ? 15.002 35.054 0.335 1.00 119.28 110 ALA A O 1
ATOM 882 N N . PHE A 1 132 ? 15.576 33.699 2.054 1.00 117.31 111 PHE A N 1
ATOM 883 C CA . PHE A 1 132 ? 16.300 34.707 2.804 1.00 107.29 111 PHE A CA 1
ATOM 884 C C . PHE A 1 132 ? 17.706 34.899 2.262 1.00 108.10 111 PHE A C 1
ATOM 885 O O . PHE A 1 132 ? 18.022 35.950 1.716 1.00 109.49 111 PHE A O 1
ATOM 893 N N . GLU A 1 133 ? 18.559 33.894 2.425 1.00 107.56 112 GLU A N 1
ATOM 894 C CA . GLU A 1 133 ? 19.946 34.059 2.027 1.00 104.87 112 GLU A CA 1
ATOM 895 C C . GLU A 1 133 ? 19.991 34.430 0.557 1.00 93.17 112 GLU A C 1
ATOM 896 O O . GLU A 1 133 ? 20.829 35.215 0.126 1.00 92.92 112 GLU A O 1
ATOM 902 N N . LYS A 1 134 ? 19.053 33.889 -0.204 1.00 90.01 113 LYS A N 1
ATOM 903 C CA . LYS A 1 134 ? 18.892 34.296 -1.590 1.00 89.79 113 LYS A CA 1
ATOM 904 C C . LYS A 1 134 ? 18.796 35.812 -1.614 1.00 85.93 113 LYS A C 1
ATOM 905 O O . LYS A 1 134 ? 19.622 36.502 -2.209 1.00 76.62 113 LYS A O 1
ATOM 911 N N . LYS A 1 135 ? 17.790 36.319 -0.912 1.00 95.27 114 LYS A N 1
ATOM 912 C CA . LYS A 1 135 ? 17.530 37.743 -0.823 1.00 80.91 114 LYS A CA 1
ATOM 913 C C . LYS A 1 135 ? 18.737 38.502 -0.302 1.00 75.26 114 LYS A C 1
ATOM 914 O O . LYS A 1 135 ? 18.918 39.671 -0.612 1.00 77.54 114 LYS A O 1
ATOM 920 N N . TYR A 1 136 ? 19.569 37.844 0.492 1.00 76.46 115 TYR A N 1
ATOM 921 C CA . TYR A 1 136 ? 20.728 38.527 1.025 1.00 76.90 115 TYR A CA 1
ATOM 922 C C . TYR A 1 136 ? 21.620 38.929 -0.132 1.00 73.66 115 TYR A C 1
ATOM 923 O O . TYR A 1 136 ? 21.954 40.102 -0.293 1.00 71.89 115 TYR A O 1
ATOM 932 N N . ASN A 1 137 ? 21.980 37.949 -0.951 1.00 79.80 116 ASN A N 1
ATOM 933 C CA . ASN A 1 137 ? 22.881 38.176 -2.074 1.00 93.61 116 ASN A CA 1
ATOM 934 C C . ASN A 1 137 ? 22.337 39.109 -3.121 1.00 91.25 116 ASN A C 1
ATOM 935 O O . ASN A 1 137 ? 23.042 39.988 -3.599 1.00 92.51 116 ASN A O 1
ATOM 940 N N . GLN A 1 138 ? 21.092 38.897 -3.510 1.00 83.13 117 GLN A N 1
ATOM 941 C CA . GLN A 1 138 ? 20.489 39.802 -4.453 1.00 83.64 117 GLN A CA 1
ATOM 942 C C . GLN A 1 138 ? 20.751 41.224 -4.001 1.00 78.40 117 GLN A C 1
ATOM 943 O O . GLN A 1 138 ? 21.019 42.114 -4.812 1.00 68.22 117 GLN A O 1
ATOM 949 N N . ASP A 1 139 ? 20.693 41.434 -2.690 1.00 83.92 118 ASP A N 1
ATOM 950 C CA . ASP A 1 139 ? 20.818 42.782 -2.138 1.00 79.89 118 ASP A CA 1
ATOM 951 C C . ASP A 1 139 ? 22.259 43.239 -2.038 1.00 72.56 118 ASP A C 1
ATOM 952 O O . ASP A 1 139 ? 22.581 44.397 -2.315 1.00 64.60 118 ASP A O 1
ATOM 957 N N . PHE A 1 140 ? 23.131 42.326 -1.647 1.00 70.42 119 PHE A N 1
ATOM 958 C CA . PHE A 1 140 ? 24.527 42.673 -1.594 1.00 70.06 119 PHE A CA 1
ATOM 959 C C . PHE A 1 140 ? 25.036 42.937 -3.004 1.00 68.46 119 PHE A C 1
ATOM 960 O O . PHE A 1 140 ? 25.867 43.822 -3.234 1.00 66.99 119 PHE A O 1
ATOM 968 N N . LEU A 1 141 ? 24.538 42.158 -3.953 1.00 68.99 120 LEU A N 1
ATOM 969 C CA . LEU A 1 141 ? 24.925 42.343 -5.340 1.00 66.97 120 LEU A CA 1
ATOM 970 C C . LEU A 1 141 ? 24.388 43.654 -5.919 1.00 58.49 120 LEU A C 1
ATOM 971 O O . LEU A 1 141 ? 25.138 44.415 -6.520 1.00 55.04 120 LEU A O 1
ATOM 976 N N . LYS A 1 142 ? 23.102 43.935 -5.724 1.00 53.75 121 LYS A N 1
ATOM 977 C CA . LYS A 1 142 ? 22.549 45.186 -6.235 1.00 57.07 121 LYS A CA 1
ATOM 978 C C . LYS A 1 142 ? 23.434 46.365 -5.810 1.00 63.04 121 LYS A C 1
ATOM 979 O O . LYS A 1 142 ? 23.612 47.318 -6.558 1.00 57.29 121 LYS A O 1
ATOM 985 N N . LEU A 1 143 ? 24.015 46.274 -4.617 1.00 65.59 122 LEU A N 1
ATOM 986 C CA . LEU A 1 143 ? 24.837 47.356 -4.077 1.00 62.55 122 LEU A CA 1
ATOM 987 C C . LEU A 1 143 ? 26.271 47.363 -4.611 1.00 64.51 122 LEU A C 1
ATOM 988 O O . LEU A 1 143 ? 26.728 48.374 -5.140 1.00 68.26 122 LEU A O 1
ATOM 993 N N . MET A 1 144 ? 26.987 46.250 -4.457 1.00 59.36 123 MET A N 1
ATOM 994 C CA . MET A 1 144 ? 28.388 46.210 -4.873 1.00 66.54 123 MET A CA 1
ATOM 995 C C . MET A 1 144 ? 28.622 46.598 -6.326 1.00 61.54 123 MET A C 1
ATOM 996 O O . MET A 1 144 ? 29.692 47.088 -6.671 1.00 63.52 123 MET A O 1
ATOM 1001 N N . GLN A 1 145 ? 27.623 46.387 -7.169 1.00 61.96 124 GLN A N 1
ATOM 1002 C CA . GLN A 1 145 ? 27.742 46.720 -8.583 1.00 65.01 124 GLN A CA 1
ATOM 1003 C C . GLN A 1 145 ? 28.056 48.200 -8.774 1.00 68.00 124 GLN A C 1
ATOM 1004 O O . GLN A 1 145 ? 28.528 48.619 -9.838 1.00 65.12 124 GLN A O 1
ATOM 1010 N N . LEU A 1 146 ? 27.803 48.979 -7.726 1.00 63.65 125 LEU A N 1
ATOM 1011 C CA . LEU A 1 146 ? 28.039 50.414 -7.749 1.00 58.84 125 LEU A CA 1
ATOM 1012 C C . LEU A 1 146 ? 29.444 50.717 -7.277 1.00 49.30 125 LEU A C 1
ATOM 1013 O O . LEU A 1 146 ? 29.994 51.793 -7.530 1.00 46.30 125 LEU A O 1
ATOM 1018 N N . SER A 1 147 ? 30.020 49.754 -6.579 1.00 47.94 126 SER A N 1
ATOM 1019 C CA . SER A 1 147 ? 31.285 49.970 -5.898 1.00 55.45 126 SER A CA 1
ATOM 1020 C C . SER A 1 147 ? 32.327 50.686 -6.730 1.00 49.00 126 SER A C 1
ATOM 1021 O O . SER A 1 147 ? 32.842 51.720 -6.306 1.00 50.87 126 SER A O 1
ATOM 1024 N N . SER A 1 148 ? 32.611 50.141 -7.918 1.00 51.71 127 SER A N 1
ATOM 1025 C CA . SER A 1 148 ? 33.813 50.512 -8.670 1.00 50.62 127 SER A CA 1
ATOM 1026 C C . SER A 1 148 ? 33.746 51.870 -9.362 1.00 54.34 127 SER A C 1
ATOM 1027 O O . SER A 1 148 ? 34.758 52.539 -9.555 1.00 63.07 127 SER A O 1
ATOM 1030 N N . ASP A 1 149 ? 32.532 52.274 -9.690 1.00 58.39 128 ASP A N 1
ATOM 1031 C CA . ASP A 1 149 ? 32.270 53.533 -10.345 1.00 63.68 128 ASP A CA 1
ATOM 1032 C C . ASP A 1 149 ? 32.331 54.653 -9.348 1.00 63.47 128 ASP A C 1
ATOM 1033 O O . ASP A 1 149 ? 32.830 55.731 -9.655 1.00 63.36 128 ASP A O 1
ATOM 1038 N N . LEU A 1 150 ? 31.802 54.374 -8.155 1.00 59.82 129 LEU A N 1
ATOM 1039 C CA . LEU A 1 150 ? 31.960 55.224 -6.983 1.00 40.17 129 LEU A CA 1
ATOM 1040 C C . LEU A 1 150 ? 33.414 55.429 -6.611 1.00 48.71 129 LEU A C 1
ATOM 1041 O O . LEU A 1 150 ? 33.825 56.554 -6.353 1.00 58.24 129 LEU A O 1
ATOM 1046 N N . LYS A 1 151 ? 34.185 54.341 -6.572 1.00 47.26 130 LYS A N 1
ATOM 1047 C CA . LYS A 1 151 ? 35.612 54.411 -6.257 1.00 42.87 130 LYS A CA 1
ATOM 1048 C C . LYS A 1 151 ? 36.396 55.262 -7.241 1.00 51.88 130 LYS A C 1
ATOM 1049 O O . LYS A 1 151 ? 37.320 55.965 -6.848 1.00 57.45 130 LYS A O 1
ATOM 1055 N N . ARG A 1 152 ? 36.030 55.192 -8.521 1.00 58.06 131 ARG A N 1
ATOM 1056 C CA . ARG A 1 152 ? 36.649 56.026 -9.551 1.00 52.41 131 ARG A CA 1
ATOM 1057 C C . ARG A 1 152 ? 36.424 57.493 -9.245 1.00 53.39 131 ARG A C 1
ATOM 1058 O O . ARG A 1 152 ? 37.234 58.343 -9.595 1.00 57.83 131 ARG A O 1
ATOM 1066 N N . GLN A 1 153 ? 35.306 57.765 -8.581 1.00 60.45 132 GLN A N 1
ATOM 1067 C CA . GLN A 1 153 ? 34.922 59.103 -8.150 1.00 61.44 132 GLN A CA 1
ATOM 1068 C C . GLN A 1 153 ? 35.327 59.376 -6.701 1.00 56.97 132 GLN A C 1
ATOM 1069 O O . GLN A 1 153 ? 34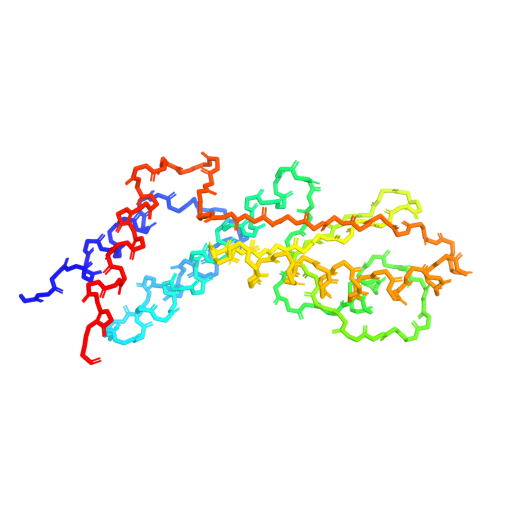.858 60.336 -6.098 1.00 56.53 132 GLN A O 1
ATOM 1075 N N . ASN A 1 154 ? 36.168 58.519 -6.135 1.00 44.08 133 ASN A N 1
ATOM 1076 C CA . ASN A 1 154 ? 36.723 58.761 -4.811 1.00 45.27 133 ASN A CA 1
ATOM 1077 C C . ASN A 1 154 ? 35.684 58.663 -3.724 1.00 55.72 133 ASN A C 1
ATOM 1078 O O . ASN A 1 154 ? 35.650 59.460 -2.782 1.00 52.45 133 ASN A O 1
ATOM 1083 N N . ILE A 1 155 ? 34.849 57.648 -3.874 1.00 66.54 134 ILE A N 1
ATOM 1084 C CA . ILE A 1 155 ? 33.884 57.283 -2.874 1.00 57.97 134 ILE A CA 1
ATOM 1085 C C . ILE A 1 155 ? 33.981 55.786 -2.556 1.00 62.39 134 ILE A C 1
ATOM 1086 O O . ILE A 1 155 ? 33.736 54.929 -3.406 1.00 57.58 134 ILE A O 1
ATOM 1091 N N . THR A 1 156 ? 34.400 55.493 -1.325 1.00 66.16 135 THR A N 1
ATOM 1092 C CA . THR A 1 156 ? 34.439 54.130 -0.813 1.00 55.37 135 THR A CA 1
ATOM 1093 C C . THR A 1 156 ? 33.040 53.669 -0.399 1.00 60.77 135 THR A C 1
ATOM 1094 O O . THR A 1 156 ? 32.444 54.194 0.541 1.00 51.24 135 THR A O 1
ATOM 1098 N N . LEU A 1 157 ? 32.518 52.690 -1.125 1.00 66.46 136 LEU A N 1
ATOM 1099 C CA . LEU A 1 157 ? 31.199 52.175 -0.838 1.00 60.76 136 LEU A CA 1
ATOM 1100 C C . LEU A 1 157 ? 31.308 51.083 0.189 1.00 63.08 136 LEU A C 1
ATOM 1101 O O . LEU A 1 157 ? 31.931 50.052 -0.042 1.00 76.78 136 LEU A O 1
ATOM 1106 N N . VAL A 1 158 ? 30.724 51.340 1.349 1.00 57.34 137 VAL A N 1
ATOM 1107 C CA . VAL A 1 158 ? 30.529 50.301 2.345 1.00 39.77 137 VAL A CA 1
ATOM 1108 C C . VAL A 1 158 ? 29.079 49.874 2.283 1.00 45.76 137 VAL A C 1
ATOM 1109 O O . VAL A 1 158 ? 28.172 50.661 2.538 1.00 45.72 137 VAL A O 1
ATOM 1113 N N . PRO A 1 159 ? 28.852 48.619 1.901 1.00 57.47 138 PRO A N 1
ATOM 1114 C CA . PRO A 1 159 ? 27.474 48.150 1.778 1.00 49.17 138 PRO A CA 1
ATOM 1115 C C . PRO A 1 159 ? 27.070 47.403 3.024 1.00 62.32 138 PRO A C 1
ATOM 1116 O O . PRO A 1 159 ? 27.839 46.590 3.552 1.00 70.02 138 PRO A O 1
ATOM 1120 N N . VAL A 1 160 ? 25.872 47.700 3.505 1.00 57.91 139 VAL A N 1
ATOM 1121 C CA . VAL A 1 160 ? 25.336 47.024 4.664 1.00 47.57 139 VAL A CA 1
ATOM 1122 C C . VAL A 1 160 ? 23.973 46.474 4.329 1.00 49.42 139 VAL A C 1
ATOM 1123 O O . VAL A 1 160 ? 23.075 47.199 3.905 1.00 52.75 139 VAL A O 1
ATOM 1127 N N . ILE A 1 161 ? 23.848 45.167 4.498 1.00 61.74 140 ILE A N 1
ATOM 1128 C CA . ILE A 1 161 ? 22.595 44.460 4.295 1.00 63.76 140 ILE A CA 1
ATOM 1129 C C . ILE A 1 161 ? 22.136 43.976 5.667 1.00 67.44 140 ILE A C 1
ATOM 1130 O O . ILE A 1 161 ? 22.919 43.395 6.427 1.00 82.57 140 ILE A O 1
ATOM 1135 N N . ASP A 1 162 ? 20.878 44.247 5.996 1.00 62.82 141 ASP A N 1
ATOM 1136 C CA . ASP A 1 162 ? 20.322 43.834 7.273 1.00 69.62 141 ASP A CA 1
ATOM 1137 C C . ASP A 1 162 ? 19.221 42.797 7.059 1.00 68.34 141 ASP A C 1
ATOM 1138 O O . ASP A 1 162 ? 18.037 43.123 6.979 1.00 63.39 141 ASP A O 1
ATOM 1143 N N . GLY A 1 163 ? 19.632 41.541 6.957 1.00 67.24 142 GLY A N 1
ATOM 1144 C CA . GLY A 1 163 ? 18.693 40.450 6.868 1.00 67.96 142 GLY A CA 1
ATOM 1145 C C . GLY A 1 163 ? 18.076 40.200 8.222 1.00 79.90 142 GLY A C 1
ATOM 1146 O O . GLY A 1 163 ? 18.773 40.025 9.230 1.00 86.91 142 GLY A O 1
ATOM 1147 N N . ARG A 1 164 ? 16.751 40.195 8.250 1.00 79.12 143 ARG A N 1
ATOM 1148 C CA . ARG A 1 164 ? 16.031 39.919 9.478 1.00 78.35 143 ARG A CA 1
ATOM 1149 C C . ARG A 1 164 ? 15.028 38.789 9.260 1.00 83.63 143 ARG A C 1
ATOM 1150 O O . ARG A 1 164 ? 14.371 38.730 8.223 1.00 77.19 143 ARG A O 1
ATOM 1158 N N . SER A 1 165 ? 14.932 37.888 10.238 1.00 94.28 144 SER A N 1
ATOM 1159 C CA . SER A 1 165 ? 14.030 36.737 10.161 1.00 98.23 144 SER A CA 1
ATOM 1160 C C . SER A 1 165 ? 12.669 37.022 10.784 1.00 96.86 144 SER A C 1
ATOM 1161 O O . SER A 1 165 ? 11.751 36.214 10.681 1.00 100.70 144 SER A O 1
ATOM 1164 N N . SER A 1 166 ? 12.553 38.163 11.448 1.00 90.67 145 SER A N 1
ATOM 1165 C CA . SER A 1 166 ? 11.254 38.637 11.900 1.00 85.17 145 SER A CA 1
ATOM 1166 C C . SER A 1 166 ? 11.194 40.160 11.812 1.00 73.63 145 SER A C 1
ATOM 1167 O O . SER A 1 166 ? 12.088 40.792 11.248 1.00 66.93 145 SER A O 1
ATOM 1170 N N . TYR A 1 167 ? 10.140 40.750 12.359 1.00 72.46 146 TYR A N 1
ATOM 1171 C CA . TYR A 1 167 ? 9.936 42.182 12.215 1.00 67.53 146 TYR A CA 1
ATOM 1172 C C . TYR A 1 167 ? 10.230 42.976 13.466 1.00 70.02 146 TYR A C 1
ATOM 1173 O O . TYR A 1 167 ? 9.812 44.119 13.556 1.00 69.39 146 TYR A O 1
ATOM 1182 N N . TYR A 1 168 ? 10.934 42.394 14.430 1.00 71.58 147 TYR A N 1
ATOM 1183 C CA . TYR A 1 168 ? 11.143 43.092 15.693 1.00 75.70 147 TYR A CA 1
ATOM 1184 C C . TYR A 1 168 ? 11.932 44.370 15.493 1.00 72.23 147 TYR A C 1
ATOM 1185 O O . TYR A 1 168 ? 12.724 44.482 14.561 1.00 69.23 147 TYR A O 1
ATOM 1194 N N . VAL A 1 169 ? 11.681 45.338 16.370 1.00 77.05 148 VAL A N 1
ATOM 1195 C CA . VAL A 1 169 ? 12.434 46.581 16.403 1.00 73.41 148 VAL A CA 1
ATOM 1196 C C . VAL A 1 169 ? 12.737 46.952 17.843 1.00 67.36 148 VAL A C 1
ATOM 1197 O O . VAL A 1 169 ? 12.046 46.507 18.768 1.00 81.55 148 VAL A O 1
ATOM 1201 N N . GLU A 1 170 ? 13.785 47.749 18.021 1.00 62.46 149 GLU A N 1
ATOM 1202 C CA . GLU A 1 170 ? 14.227 48.217 19.340 1.00 69.59 149 GLU A CA 1
ATOM 1203 C C . GLU A 1 170 ? 13.091 48.932 20.079 1.00 68.71 149 GLU A C 1
ATOM 1204 O O . GLU A 1 170 ? 12.667 48.515 21.155 1.00 76.28 149 GLU A O 1
ATOM 1210 N N . TYR A 1 171 ? 12.585 49.983 19.445 1.00 59.11 150 TYR A N 1
ATOM 1211 C CA . TYR A 1 171 ? 11.630 50.901 20.041 1.00 55.63 150 TYR A CA 1
ATOM 1212 C C . TYR A 1 171 ? 10.205 50.387 20.151 1.00 64.15 150 TYR A C 1
ATOM 1213 O O . TYR A 1 171 ? 9.308 51.174 20.437 1.00 84.12 150 TYR A O 1
ATOM 1222 N N . ILE A 1 172 ? 9.978 49.098 19.917 1.00 51.18 151 ILE A N 1
ATOM 1223 C CA . ILE A 1 172 ? 8.654 48.526 20.131 1.00 54.78 151 ILE A CA 1
ATOM 1224 C C . ILE A 1 172 ? 8.767 47.125 20.714 1.00 69.78 151 ILE A C 1
ATOM 1225 O O . ILE A 1 172 ? 9.574 46.312 20.245 1.00 80.63 151 ILE A O 1
ATOM 1230 N N . PRO A 1 173 ? 7.966 46.846 21.757 1.00 66.25 152 PRO A N 1
ATOM 1231 C CA . PRO A 1 173 ? 8.050 45.549 22.426 1.00 72.69 152 PRO A CA 1
ATOM 1232 C C . PRO A 1 173 ? 7.731 44.436 21.447 1.00 72.55 152 PRO A C 1
ATOM 1233 O O . PRO A 1 173 ? 6.770 44.509 20.688 1.00 62.72 152 PRO A O 1
ATOM 1237 N N . ASP A 1 174 ? 8.562 43.410 21.462 1.00 80.08 153 ASP A N 1
ATOM 1238 C CA . ASP A 1 174 ? 8.417 42.333 20.519 1.00 78.38 153 ASP A CA 1
ATOM 1239 C C . ASP A 1 174 ? 7.053 41.654 20.644 1.00 85.29 153 ASP A C 1
ATOM 1240 O O . ASP A 1 174 ? 6.462 41.276 19.641 1.00 85.21 153 ASP A O 1
ATOM 1245 N N . TRP A 1 175 ? 6.537 41.524 21.863 1.00 91.67 154 TRP A N 1
ATOM 1246 C CA . TRP A 1 175 ? 5.203 40.943 22.057 1.00 92.02 154 TRP A CA 1
ATOM 1247 C C . TRP A 1 175 ? 4.121 41.732 21.286 1.00 85.49 154 TRP A C 1
ATOM 1248 O O . TRP A 1 175 ? 3.050 41.200 20.961 1.00 85.40 154 TRP A O 1
ATOM 1259 N N . VAL A 1 176 ? 4.420 42.995 20.988 1.00 69.40 155 VAL A N 1
ATOM 1260 C CA . VAL A 1 176 ? 3.470 43.911 20.362 1.00 81.26 155 VAL A CA 1
ATOM 1261 C C . VAL A 1 176 ? 3.562 43.796 18.836 1.00 88.69 155 VAL A C 1
ATOM 1262 O O . VAL A 1 176 ? 2.554 43.788 18.126 1.00 88.19 155 VAL A O 1
ATOM 1266 N N . VAL A 1 177 ? 4.790 43.720 18.341 1.00 83.20 156 VAL A N 1
ATOM 1267 C CA . 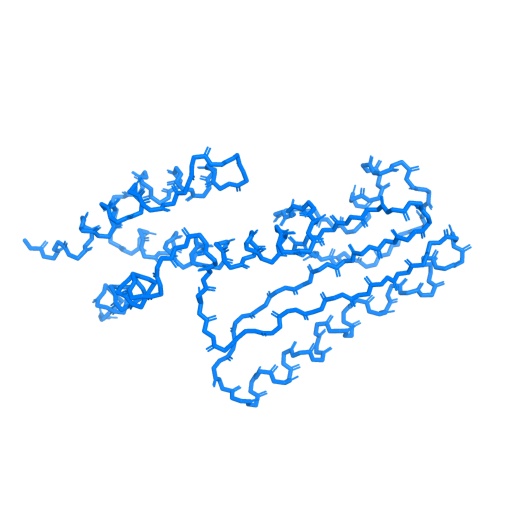VAL A 1 177 ? 5.037 43.433 16.943 1.00 77.41 156 VAL A CA 1
ATOM 1268 C C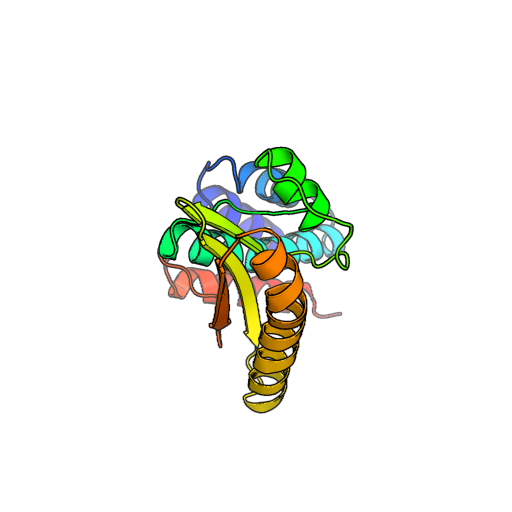 . VAL A 1 177 ? 4.274 42.182 16.496 1.00 80.85 156 VAL A C 1
ATOM 1269 O O . VAL A 1 177 ? 3.601 42.203 15.458 1.00 89.58 156 VAL A O 1
ATOM 1273 N N . GLU A 1 178 ? 4.388 41.100 17.272 1.00 75.54 157 GLU A N 1
ATOM 1274 C CA . GLU A 1 178 ? 3.820 39.806 16.884 1.00 77.48 157 GLU A CA 1
ATOM 1275 C C . GLU A 1 178 ? 2.288 39.892 16.854 1.00 77.13 157 GLU A C 1
ATOM 1276 O O . GLU A 1 178 ? 1.623 39.235 16.055 1.00 84.54 157 GLU A O 1
ATOM 1282 N N . ARG A 1 179 ? 1.739 40.708 17.741 1.00 79.28 158 ARG A N 1
ATOM 1283 C CA . ARG A 1 179 ? 0.303 40.935 17.802 1.00 81.76 158 ARG A CA 1
ATOM 1284 C C . ARG A 1 179 ? -0.109 41.760 16.585 1.00 73.20 158 ARG A C 1
ATOM 1285 O O . ARG A 1 179 ? -1.030 41.415 15.849 1.00 77.18 158 ARG A O 1
ATOM 1293 N N . LEU A 1 180 ? 0.616 42.846 16.367 1.00 73.57 159 LEU A N 1
ATOM 1294 C CA . LEU A 1 180 ? 0.447 43.689 15.191 1.00 72.04 159 LEU A CA 1
ATOM 1295 C C . LEU A 1 180 ? 0.399 42.865 13.900 1.00 78.74 159 LEU A C 1
ATOM 1296 O O . LEU A 1 180 ? -0.596 42.912 13.188 1.00 80.50 159 LEU A O 1
ATOM 1301 N N . ARG A 1 181 ? 1.450 42.102 13.597 1.00 76.21 160 ARG A N 1
ATOM 1302 C CA . ARG A 1 181 ? 1.418 41.259 12.395 1.00 82.88 160 ARG A CA 1
ATOM 1303 C C . ARG A 1 181 ? 0.286 40.219 12.430 1.00 86.61 160 ARG A C 1
ATOM 1304 O O . ARG A 1 181 ? -0.463 40.078 11.462 1.00 90.62 160 ARG A O 1
ATOM 1312 N N . TRP A 1 182 ? 0.167 39.510 13.552 1.00 82.27 161 TRP A N 1
ATOM 1313 C CA . TRP A 1 182 ? -0.918 38.559 13.769 1.00 83.72 161 TRP A CA 1
ATOM 1314 C C . TRP A 1 182 ? -2.255 39.205 13.461 1.00 94.49 161 TRP A C 1
ATOM 1315 O O . TRP A 1 182 ? -3.135 38.584 12.863 1.00 105.79 161 TRP A O 1
ATOM 1326 N N . LEU A 1 183 ? -2.410 40.451 13.891 1.00 94.46 162 LEU A N 1
ATOM 1327 C CA . LEU A 1 183 ? -3.592 41.230 13.558 1.00 97.78 162 LEU A CA 1
ATOM 1328 C C . LEU A 1 183 ? -3.845 41.273 12.034 1.00 94.16 162 LEU A C 1
ATOM 1329 O O . LEU A 1 183 ? -4.976 41.059 11.599 1.00 95.95 162 LEU A O 1
ATOM 1334 N N . LEU A 1 184 ? -2.807 41.521 11.229 1.00 78.72 163 LEU A N 1
ATOM 1335 C CA . LEU A 1 184 ? -2.985 41.644 9.774 1.00 88.15 163 LEU A CA 1
ATOM 1336 C C . LEU A 1 184 ? -3.447 40.374 9.103 1.00 102.95 163 LEU A C 1
ATOM 1337 O O . LEU A 1 184 ? -4.206 40.415 8.133 1.00 105.76 163 LEU A O 1
ATOM 1342 N N . LEU A 1 185 ? -2.953 39.245 9.590 1.00 106.45 164 LEU A N 1
ATOM 1343 C CA . LEU A 1 185 ? -3.364 37.967 9.041 1.00 108.36 164 LEU A CA 1
ATOM 1344 C C . LEU A 1 185 ? -4.853 37.763 9.294 1.00 114.34 164 LEU A C 1
ATOM 1345 O O . LEU A 1 185 ? -5.578 37.303 8.415 1.00 123.04 164 LEU A O 1
ATOM 1350 N N . LYS A 1 186 ? -5.312 38.116 10.492 1.00 113.65 165 LYS A N 1
ATOM 1351 C CA . LYS A 1 186 ? -6.735 38.052 10.794 1.00 118.80 165 LYS A CA 1
ATOM 1352 C C . LYS A 1 186 ? -7.500 38.846 9.753 1.00 119.18 165 LYS A C 1
ATOM 1353 O O . LYS A 1 186 ? -8.505 38.386 9.212 1.00 122.22 165 LYS A O 1
ATOM 1359 N N . LEU A 1 187 ? -7.003 40.042 9.468 1.00 115.07 166 LEU A N 1
ATOM 1360 C CA . LEU A 1 187 ? -7.643 40.936 8.519 1.00 113.33 166 LEU A CA 1
ATOM 1361 C C . LEU A 1 187 ? -7.611 40.402 7.082 1.00 114.85 166 LEU A C 1
ATOM 1362 O O . LEU A 1 187 ? -8.576 40.576 6.340 1.00 123.03 166 LEU A O 1
ATOM 1367 N N . MET A 1 188 ? -6.527 39.724 6.708 1.00 107.50 167 MET A N 1
ATOM 1368 C CA . MET A 1 188 ? -6.350 39.228 5.337 1.00 109.84 167 MET A CA 1
ATOM 1369 C C . MET A 1 188 ? -7.322 38.121 4.932 1.00 128.48 167 MET A C 1
ATOM 1370 O O . MET A 1 188 ? -7.808 38.097 3.797 1.00 139.20 167 MET A O 1
ATOM 1375 N N . ASP A 1 189 ? -7.583 37.190 5.843 1.00 131.51 168 ASP A N 1
ATOM 1376 C CA . ASP A 1 189 ? -8.504 36.097 5.552 1.00 142.52 168 ASP A CA 1
ATOM 1377 C C . ASP A 1 189 ? -9.630 36.555 4.610 1.00 153.23 168 ASP A C 1
ATOM 1378 O O . ASP A 1 189 ? -10.178 37.650 4.770 1.00 156.25 168 ASP A O 1
ATOM 1383 N N . GLY A 1 190 ? -9.958 35.724 3.621 1.00 153.23 169 GLY A N 1
ATOM 1384 C CA . GLY A 1 190 ? -10.957 36.070 2.623 1.00 146.61 169 GLY A CA 1
ATOM 1385 C C . GLY A 1 190 ? -10.357 36.171 1.235 1.00 142.21 169 GLY A C 1
ATOM 1386 O O . GLY A 1 190 ? -9.157 36.412 1.085 1.00 135.29 169 GLY A O 1
#

CATH classification: 1.20.1440.300 (+1 more: 3.30.70.2640)

Radius of gyration: 17.75 Å; Cα contacts (8 Å, |Δi|>4): 225; chains: 1; bounding box: 55×37×36 Å

Secondary structure (P-SEA, 3-state):
ccaaaaaaaaaaacccccccccaaaaaaaaacccaaaaaaaaaaaaaaaaaaaaaaaabbbbbccccaaaaaaaaccccccccccccccccccccbbbbbbbbbbcaaaaaaaaaaaaaaacccccaaaaaacbbbbbbbbbbcccccccccaaaaaaaaaaaaaaacc

B-factor: mean 78.34, std 24.5, range [24.96, 185.25]

Foldseek 3Di:
DLCLLVVLLVLLVPQPDPDPLQVVLSCLLNVDDDLVRNLVSLVVNLVSQLLVLVCVVVVWAAFDDAFVVRVVVVVVQDFDDDPRDGFGTWDDDPLEIEGEHEDAAQPPVVQVVVQVVQVVVQCVCQPRSVVSSHHYDYHYHYHPASDHDRGDPVSSVSSVVSSVVSPDD

InterPro domains:
  IPR007099 RNA-directed RNA polymerase, negative-strand RNA virus [PS50525] (1144-1345)
  IPR010453 RNA polymerase, arenaviral [PF06317] (177-2185)
  IPR010453 RNA polymerase, arenaviral [PIRSF000836] (1-2190)
  IPR026382 RNA endonuclease, cap-snatching, arenaviral [PF17296] (1-167)
  IPR048006 RNA endonuclease, cap-snatching, bunyaviral [TIGR04202] (85-144)